Protein AF-X1DP03-F1 (afdb_monomer_lite)

Sequence (115 aa):
VFGYTLKEIRGRNIDEGMIYPADKIKEGKRFTQKALDGFLEYETIRKKKDGTLFSVIISASPVMIDKKPQGTVVLYRDITERKQSEQQNTILYNISKAANSDISLNQLYPLIHKE

Structure (mmCIF, N/CA/C/O backbone):
data_AF-X1DP03-F1
#
_entry.id   AF-X1DP03-F1
#
loop_
_atom_site.group_PDB
_atom_site.id
_atom_site.type_symbol
_atom_site.label_atom_id
_atom_site.label_alt_id
_atom_site.label_comp_id
_atom_site.label_asym_id
_atom_site.label_entity_id
_atom_site.label_seq_id
_atom_site.pdbx_PDB_ins_code
_atom_site.Cartn_x
_atom_site.Cartn_y
_atom_site.Cartn_z
_atom_site.occupancy
_atom_site.B_iso_or_equiv
_atom_site.auth_seq_id
_atom_site.auth_comp_id
_atom_site.auth_asym_id
_atom_site.auth_atom_id
_atom_site.pdbx_PDB_model_num
ATOM 1 N N . VAL A 1 1 ? -10.255 -4.025 -8.090 1.00 89.62 1 VAL A N 1
ATOM 2 C CA . VAL A 1 1 ? -9.615 -3.293 -6.969 1.00 89.62 1 VAL A CA 1
ATOM 3 C C . VAL A 1 1 ? -9.273 -1.849 -7.343 1.00 89.62 1 VAL A C 1
ATOM 5 O O . VAL A 1 1 ? -9.874 -0.955 -6.769 1.00 89.62 1 VAL A O 1
ATOM 8 N N . PHE A 1 2 ? -8.391 -1.591 -8.320 1.00 96.00 2 PHE A N 1
ATOM 9 C CA . PHE A 1 2 ? -7.913 -0.222 -8.606 1.00 96.00 2 PHE A CA 1
ATOM 10 C C . PHE A 1 2 ? -8.704 0.592 -9.647 1.00 96.00 2 PHE A C 1
ATOM 12 O O . PHE A 1 2 ? -8.525 1.802 -9.715 1.00 96.00 2 PHE A O 1
ATOM 19 N N . GLY A 1 3 ? -9.549 -0.040 -10.467 1.00 96.44 3 GLY A N 1
ATOM 20 C CA . GLY A 1 3 ? -10.359 0.661 -11.477 1.00 96.44 3 GLY A CA 1
ATOM 21 C C . GLY A 1 3 ? -9.638 1.006 -12.788 1.00 96.44 3 GLY A C 1
ATOM 22 O O . GLY A 1 3 ? -10.223 1.667 -13.638 1.00 96.44 3 GLY A O 1
ATOM 23 N N . TYR A 1 4 ? -8.394 0.556 -12.979 1.00 96.56 4 TYR A N 1
ATOM 24 C CA . TYR A 1 4 ? -7.687 0.665 -14.258 1.00 96.56 4 TYR A CA 1
ATOM 25 C C . TYR A 1 4 ? -7.880 -0.584 -15.123 1.00 96.56 4 TYR A C 1
ATOM 27 O O . TYR A 1 4 ? -7.924 -1.708 -14.615 1.00 96.56 4 TYR A O 1
ATOM 35 N N . THR A 1 5 ? -7.929 -0.390 -16.437 1.00 97.06 5 THR A N 1
ATOM 36 C CA . THR A 1 5 ? -7.879 -1.469 -17.427 1.00 97.06 5 THR A CA 1
ATOM 37 C C . THR A 1 5 ? -6.437 -1.892 -17.707 1.00 97.06 5 THR A C 1
ATOM 39 O O . THR A 1 5 ? -5.491 -1.127 -17.524 1.00 97.06 5 THR A O 1
ATOM 42 N N . LEU A 1 6 ? -6.252 -3.103 -18.239 1.00 95.81 6 LEU A N 1
ATOM 43 C CA . LEU A 1 6 ? -4.924 -3.602 -18.600 1.00 95.81 6 LEU A CA 1
ATOM 44 C C . LEU A 1 6 ? -4.215 -2.717 -19.644 1.00 95.81 6 LEU A C 1
ATOM 46 O O . LEU A 1 6 ? -3.001 -2.548 -19.570 1.00 95.81 6 LEU A O 1
ATOM 50 N N . LYS A 1 7 ? -4.957 -2.142 -20.602 1.00 97.19 7 LYS A N 1
ATOM 51 C CA . LYS A 1 7 ? -4.391 -1.234 -21.617 1.00 97.19 7 LYS A CA 1
ATOM 52 C C . LYS A 1 7 ? -3.825 0.047 -21.002 1.00 97.19 7 LYS A C 1
ATOM 54 O O . LYS A 1 7 ? -2.837 0.560 -21.505 1.00 97.19 7 LYS A O 1
ATOM 59 N N . GLU A 1 8 ? -4.418 0.540 -19.918 1.00 96.06 8 GLU A N 1
ATOM 60 C CA . GLU A 1 8 ? -3.994 1.782 -19.259 1.00 96.06 8 GLU A CA 1
ATOM 61 C C . GLU A 1 8 ? -2.754 1.620 -18.378 1.00 96.06 8 GLU A C 1
ATOM 63 O O . GLU A 1 8 ? -2.120 2.623 -18.050 1.00 96.06 8 GLU A O 1
ATOM 68 N N . ILE A 1 9 ? -2.434 0.390 -17.958 1.00 95.31 9 ILE A N 1
ATOM 69 C CA . ILE A 1 9 ? -1.367 0.118 -16.979 1.00 95.31 9 ILE A CA 1
ATOM 70 C C . ILE A 1 9 ? -0.166 -0.615 -17.570 1.00 95.31 9 ILE A C 1
ATOM 72 O O . ILE A 1 9 ? 0.935 -0.516 -17.034 1.00 95.31 9 ILE A O 1
ATOM 76 N N . ARG A 1 10 ? -0.354 -1.379 -18.650 1.00 96.44 10 ARG A N 1
ATOM 77 C CA . ARG A 1 10 ? 0.716 -2.202 -19.218 1.00 96.44 10 ARG A CA 1
ATOM 78 C C . ARG A 1 10 ? 1.875 -1.322 -19.691 1.00 96.44 10 ARG A C 1
ATOM 80 O O . ARG A 1 10 ? 1.663 -0.367 -20.427 1.00 96.44 10 ARG A O 1
ATOM 87 N N . GLY A 1 11 ? 3.094 -1.679 -19.287 1.00 95.81 11 GLY A N 1
ATOM 88 C CA . GLY A 1 11 ? 4.322 -0.969 -19.663 1.00 95.81 11 GLY A CA 1
ATOM 89 C C . GLY A 1 11 ? 4.587 0.314 -18.871 1.00 95.81 11 GLY A C 1
ATOM 90 O O . GLY A 1 11 ? 5.637 0.921 -19.054 1.00 95.81 11 GLY A O 1
ATOM 91 N N . ARG A 1 12 ? 3.680 0.722 -17.977 1.00 94.94 12 ARG A N 1
ATOM 92 C CA . ARG A 1 12 ? 3.896 1.881 -17.109 1.00 94.94 12 ARG A CA 1
ATOM 93 C C . ARG A 1 12 ? 4.667 1.484 -15.864 1.00 94.94 12 ARG A C 1
ATOM 95 O O . ARG A 1 12 ? 4.446 0.412 -15.299 1.00 94.94 12 ARG A O 1
ATOM 102 N N . ASN A 1 13 ? 5.523 2.386 -15.403 1.00 93.31 13 ASN A N 1
ATOM 103 C CA . ASN A 1 13 ? 6.202 2.213 -14.135 1.00 93.31 13 ASN A CA 1
ATOM 104 C C . ASN A 1 13 ? 5.239 2.555 -12.991 1.00 93.31 13 ASN A C 1
ATOM 106 O O . ASN A 1 13 ? 4.745 3.678 -12.883 1.00 93.31 13 ASN A O 1
ATOM 110 N N . ILE A 1 14 ? 4.960 1.576 -12.130 1.00 92.50 14 ILE A N 1
ATOM 111 C CA . ILE A 1 14 ? 4.039 1.758 -11.009 1.00 92.50 14 ILE A CA 1
ATOM 112 C C . ILE A 1 14 ? 4.522 2.869 -10.066 1.00 92.50 14 ILE A C 1
ATOM 114 O O . ILE A 1 14 ? 3.703 3.682 -9.629 1.00 92.50 14 ILE A O 1
ATOM 118 N N . ASP A 1 15 ? 5.842 2.976 -9.854 1.00 92.94 15 ASP A N 1
ATOM 119 C CA . ASP A 1 15 ? 6.532 3.891 -8.928 1.00 92.94 15 ASP A CA 1
ATOM 120 C C . ASP A 1 15 ? 6.518 5.369 -9.349 1.00 92.94 15 ASP A C 1
ATOM 122 O O . ASP A 1 15 ? 7.046 6.230 -8.636 1.00 92.94 15 ASP A O 1
ATOM 126 N N . GLU A 1 16 ? 5.851 5.685 -10.460 1.00 91.88 16 GLU A N 1
ATOM 127 C CA . GLU A 1 16 ? 5.541 7.050 -10.899 1.00 91.88 16 GLU A CA 1
ATOM 128 C C . GLU A 1 16 ? 4.312 7.658 -10.205 1.00 91.88 16 GLU A C 1
ATOM 130 O O . GLU A 1 16 ? 3.979 8.814 -10.450 1.00 91.88 16 GLU A O 1
ATOM 135 N N . GLY A 1 17 ? 3.629 6.927 -9.315 1.00 92.00 17 GLY A N 1
ATOM 136 C CA . GLY A 1 17 ? 2.558 7.514 -8.491 1.00 92.00 17 GLY A CA 1
ATOM 137 C C . GLY A 1 17 ? 1.133 7.096 -8.858 1.00 92.00 17 GLY A C 1
ATOM 138 O O . GLY A 1 17 ? 0.186 7.575 -8.236 1.00 92.00 17 GLY A O 1
ATOM 139 N N . MET A 1 18 ? 0.943 6.202 -9.834 1.00 94.19 18 MET A N 1
ATOM 140 C CA . MET A 1 18 ? -0.388 5.881 -10.383 1.00 94.19 18 MET A CA 1
ATOM 141 C C . MET A 1 18 ? -1.376 5.343 -9.334 1.00 94.19 18 MET A C 1
ATOM 143 O O . MET A 1 18 ? -2.561 5.678 -9.366 1.00 94.19 18 MET A O 1
ATOM 147 N N . ILE A 1 19 ? -0.888 4.524 -8.399 1.00 96.75 19 ILE A N 1
ATOM 148 C CA . ILE A 1 19 ? -1.698 3.912 -7.331 1.00 96.75 19 ILE A CA 1
ATOM 149 C C . ILE A 1 19 ? -1.336 4.427 -5.933 1.00 96.75 19 ILE A C 1
ATOM 151 O O . ILE A 1 19 ? -1.805 3.889 -4.928 1.00 96.75 19 ILE A O 1
ATOM 155 N N . TYR A 1 20 ? -0.476 5.442 -5.849 1.00 96.81 20 TYR A N 1
ATOM 156 C CA . TYR A 1 20 ? 0.054 5.943 -4.588 1.00 96.81 20 TYR A CA 1
ATOM 157 C C . TYR A 1 20 ? -0.630 7.2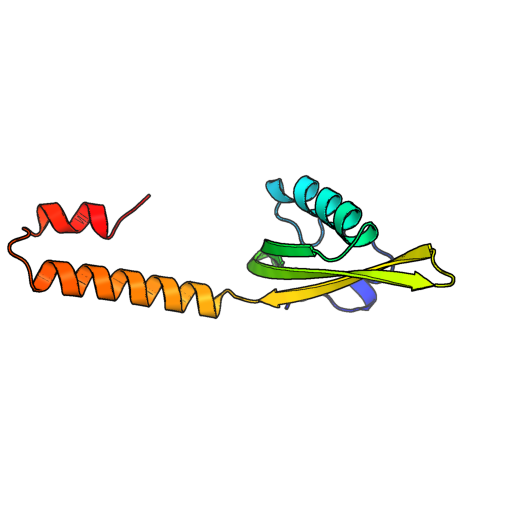63 -4.196 1.00 96.81 20 TYR A C 1
ATOM 159 O O . TYR A 1 20 ? -0.799 8.156 -5.035 1.00 96.81 20 TYR A O 1
ATOM 167 N N . PRO A 1 21 ? -1.002 7.425 -2.917 1.00 96.00 21 PRO A N 1
ATOM 168 C CA . PRO A 1 21 ? -1.089 8.742 -2.296 1.00 96.00 21 PRO A CA 1
ATOM 169 C C . PRO A 1 21 ? 0.243 9.498 -2.434 1.00 96.00 21 PRO A C 1
ATOM 171 O O . PRO A 1 21 ? 1.304 8.874 -2.527 1.00 96.00 21 PRO A O 1
ATOM 174 N N . ALA A 1 22 ? 0.203 10.832 -2.450 1.00 92.94 22 ALA A N 1
ATOM 175 C CA . ALA A 1 22 ? 1.388 11.660 -2.703 1.00 92.94 22 ALA A CA 1
ATOM 176 C C . ALA A 1 22 ? 2.526 11.402 -1.693 1.00 92.94 22 ALA A C 1
ATOM 178 O O . ALA A 1 22 ? 3.696 11.325 -2.068 1.00 92.94 22 ALA A O 1
ATOM 179 N N . ASP A 1 23 ? 2.179 11.177 -0.428 1.00 95.69 23 ASP A N 1
ATOM 180 C CA . ASP A 1 23 ? 3.091 10.874 0.679 1.00 95.69 23 ASP A CA 1
ATOM 181 C C . ASP A 1 23 ? 3.641 9.432 0.651 1.00 95.69 23 ASP A C 1
ATOM 183 O O . ASP A 1 23 ? 4.603 9.112 1.352 1.00 95.69 23 ASP A O 1
ATOM 187 N N . LYS A 1 24 ? 3.086 8.555 -0.195 1.00 96.56 24 LYS A N 1
ATOM 188 C CA . LYS A 1 24 ? 3.412 7.118 -0.244 1.00 96.56 24 LYS A CA 1
ATOM 189 C C . LYS A 1 24 ? 4.241 6.688 -1.452 1.00 96.56 24 LYS A C 1
ATOM 191 O O . LYS A 1 24 ? 4.626 5.524 -1.537 1.00 96.56 24 LYS A O 1
ATOM 196 N N . ILE A 1 25 ? 4.600 7.600 -2.356 1.00 95.81 25 ILE A N 1
ATOM 197 C CA . ILE A 1 25 ? 5.422 7.269 -3.538 1.00 95.81 25 ILE A CA 1
ATOM 198 C C . ILE A 1 25 ? 6.793 6.707 -3.123 1.00 95.81 25 ILE A C 1
ATOM 200 O O . ILE A 1 25 ? 7.250 5.693 -3.651 1.00 95.81 25 ILE A O 1
ATOM 204 N N . LYS A 1 26 ? 7.449 7.331 -2.133 1.00 96.69 26 LYS A N 1
ATOM 205 C CA . LYS A 1 26 ? 8.749 6.863 -1.613 1.00 96.69 26 LYS A CA 1
ATOM 206 C C . LYS A 1 26 ? 8.645 5.492 -0.935 1.00 96.69 26 LYS A C 1
ATOM 208 O O . LYS A 1 26 ? 9.565 4.685 -1.032 1.00 96.69 26 LYS A O 1
ATOM 213 N N . GLU A 1 27 ? 7.527 5.227 -0.260 1.00 96.69 27 GLU A N 1
ATOM 214 C CA . GLU A 1 27 ? 7.232 3.924 0.343 1.00 96.69 27 GLU A CA 1
ATOM 215 C C . GLU A 1 27 ? 7.118 2.835 -0.733 1.00 96.69 27 GLU A C 1
ATOM 217 O O . GLU A 1 27 ? 7.736 1.783 -0.585 1.00 96.69 27 GLU A O 1
ATOM 222 N N . GLY A 1 28 ? 6.397 3.114 -1.826 1.00 95.56 28 GLY A N 1
ATOM 223 C CA . GLY A 1 28 ? 6.268 2.221 -2.980 1.00 95.56 28 GLY A CA 1
ATOM 224 C C . GLY A 1 28 ? 7.611 1.785 -3.553 1.00 95.56 28 GLY A C 1
ATOM 225 O O . GLY A 1 28 ? 7.913 0.596 -3.559 1.00 95.56 28 GLY A O 1
ATOM 226 N N . LYS A 1 29 ? 8.471 2.756 -3.884 1.00 95.44 29 LYS A N 1
ATOM 227 C CA . LYS A 1 29 ? 9.834 2.504 -4.390 1.00 95.44 29 LYS A CA 1
ATOM 228 C C . LYS A 1 29 ? 10.648 1.597 -3.468 1.00 95.44 29 LYS A C 1
ATOM 230 O O . LYS A 1 29 ? 11.335 0.682 -3.917 1.00 95.44 29 LYS A O 1
ATOM 235 N N . ARG A 1 30 ? 10.554 1.827 -2.155 1.00 96.19 30 ARG A N 1
ATOM 236 C CA . ARG A 1 30 ? 11.229 0.990 -1.155 1.00 96.19 30 ARG A CA 1
ATOM 237 C C . ARG A 1 30 ? 10.677 -0.437 -1.146 1.00 96.19 30 ARG A C 1
ATOM 239 O O . ARG A 1 30 ? 11.444 -1.373 -0.944 1.00 96.19 30 ARG A O 1
ATOM 246 N N . PHE A 1 31 ? 9.371 -0.614 -1.329 1.00 96.06 31 PHE A N 1
ATOM 247 C CA . PHE A 1 31 ? 8.758 -1.940 -1.410 1.00 96.06 31 PHE A CA 1
ATOM 248 C C . PHE A 1 31 ? 9.147 -2.680 -2.681 1.00 96.06 31 PHE A C 1
ATOM 250 O O . PHE A 1 31 ? 9.445 -3.864 -2.581 1.00 96.06 31 PHE A O 1
ATOM 257 N N . THR A 1 32 ? 9.241 -1.996 -3.823 1.00 94.25 32 THR A N 1
ATOM 258 C CA . THR A 1 32 ? 9.775 -2.582 -5.061 1.00 94.25 32 THR A CA 1
ATOM 259 C C . THR A 1 32 ? 11.171 -3.160 -4.832 1.00 94.25 32 THR A C 1
ATOM 261 O O . THR A 1 32 ? 11.398 -4.323 -5.150 1.00 94.25 32 THR A O 1
ATOM 264 N N . GLN A 1 33 ? 12.077 -2.400 -4.201 1.00 94.31 33 GLN A N 1
ATOM 265 C CA . GLN A 1 33 ? 13.426 -2.890 -3.893 1.00 94.31 33 GLN A CA 1
ATOM 266 C C . GLN A 1 33 ? 13.403 -4.089 -2.935 1.00 94.31 33 GLN A C 1
ATOM 268 O O . GLN A 1 33 ? 13.989 -5.123 -3.231 1.00 94.31 33 GLN A O 1
ATOM 273 N N . LYS A 1 34 ? 12.672 -3.991 -1.817 1.00 95.56 34 LYS A N 1
ATOM 274 C CA . LYS A 1 34 ? 12.576 -5.097 -0.848 1.00 95.56 34 LYS A CA 1
ATOM 275 C C . LYS A 1 34 ? 11.996 -6.371 -1.460 1.00 95.56 34 LYS A C 1
ATOM 277 O O . LYS A 1 34 ? 12.440 -7.459 -1.120 1.00 95.56 34 LYS A O 1
ATOM 282 N N . ALA A 1 35 ? 11.017 -6.229 -2.350 1.00 95.94 35 ALA A N 1
ATOM 283 C CA . ALA A 1 35 ? 10.381 -7.348 -3.028 1.00 95.94 35 ALA A CA 1
ATOM 284 C C . ALA A 1 35 ? 11.298 -8.020 -4.064 1.00 95.94 35 ALA A C 1
ATOM 286 O O . ALA A 1 35 ? 11.070 -9.176 -4.404 1.00 95.94 35 ALA A O 1
ATOM 287 N N . LEU A 1 36 ? 12.320 -7.322 -4.573 1.00 94.75 36 LEU A N 1
ATOM 288 C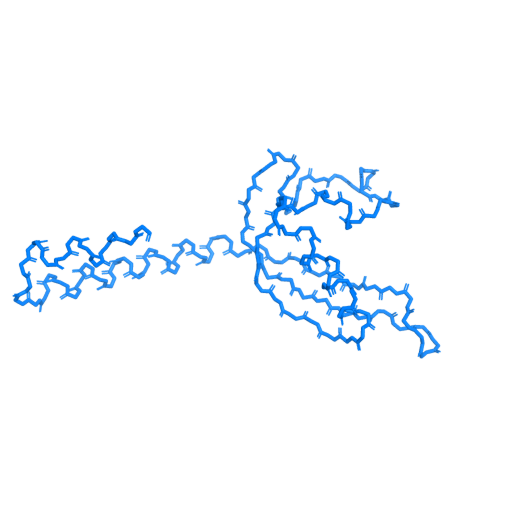 CA . LEU A 1 36 ? 13.368 -7.935 -5.398 1.00 94.75 36 LEU A CA 1
ATOM 289 C C . LEU A 1 36 ? 14.343 -8.764 -4.553 1.00 94.75 36 LEU A C 1
ATOM 291 O O . LEU A 1 36 ? 14.835 -9.785 -5.028 1.00 94.75 36 LEU A O 1
ATOM 295 N N . ASP A 1 37 ? 14.584 -8.346 -3.309 1.00 94.38 37 ASP A N 1
ATOM 296 C CA . ASP A 1 37 ? 15.496 -9.028 -2.385 1.00 94.38 37 ASP A CA 1
ATOM 297 C C . ASP A 1 37 ? 14.834 -10.237 -1.690 1.00 94.38 37 ASP A C 1
ATOM 299 O O . ASP A 1 37 ? 15.521 -11.167 -1.265 1.00 94.38 37 ASP A O 1
ATOM 303 N N . GLY A 1 38 ? 13.501 -10.258 -1.575 1.00 94.62 38 GLY A N 1
ATOM 304 C CA . GLY A 1 38 ? 12.767 -11.352 -0.940 1.00 94.62 38 GLY A CA 1
ATOM 305 C C . GLY A 1 38 ? 11.275 -11.079 -0.751 1.00 94.62 38 GLY A C 1
ATOM 306 O O . GLY A 1 38 ? 10.713 -10.147 -1.317 1.00 94.62 38 GLY A O 1
ATOM 307 N N . PHE A 1 39 ? 10.614 -11.921 0.046 1.00 96.69 39 PHE A N 1
ATOM 308 C CA . PHE A 1 39 ? 9.197 -11.745 0.363 1.00 96.69 39 PHE A CA 1
ATOM 309 C C . PHE A 1 39 ? 8.961 -10.497 1.224 1.00 96.69 39 PHE A C 1
ATOM 311 O O . PHE A 1 39 ? 9.682 -10.238 2.189 1.00 96.69 39 PHE A O 1
ATOM 318 N N . LEU A 1 40 ? 7.901 -9.760 0.904 1.00 96.38 40 LEU A N 1
ATOM 319 C CA . LEU A 1 40 ? 7.411 -8.620 1.667 1.00 96.38 40 LEU A CA 1
ATOM 320 C C . LEU A 1 40 ? 5.907 -8.764 1.886 1.00 96.38 40 LEU A C 1
ATOM 322 O O . LEU A 1 40 ? 5.160 -8.950 0.928 1.00 96.38 40 LEU A O 1
ATOM 326 N N . GLU A 1 41 ? 5.465 -8.549 3.123 1.00 97.75 41 GLU A N 1
ATOM 327 C CA . GLU A 1 41 ? 4.066 -8.281 3.440 1.00 97.75 41 GLU A CA 1
ATOM 328 C C . GLU A 1 41 ? 3.941 -6.964 4.205 1.00 97.75 41 GLU A C 1
ATOM 330 O O . GLU A 1 41 ? 4.719 -6.696 5.125 1.00 97.75 41 GLU A O 1
ATOM 335 N N . TYR A 1 42 ? 3.002 -6.107 3.802 1.00 97.88 42 TYR A N 1
ATOM 336 C CA . TYR A 1 42 ? 2.811 -4.814 4.451 1.00 97.88 42 TYR A CA 1
ATOM 337 C C . TYR A 1 42 ? 1.397 -4.262 4.275 1.00 97.88 42 TYR A C 1
ATOM 339 O O . TYR A 1 42 ? 0.853 -4.253 3.171 1.00 97.88 42 TYR A O 1
ATOM 347 N N . GLU A 1 43 ? 0.829 -3.730 5.354 1.00 97.88 43 GLU A N 1
ATOM 348 C CA . GLU A 1 43 ? -0.442 -3.012 5.327 1.00 97.88 43 GLU A CA 1
ATOM 349 C C . GLU A 1 43 ? -0.216 -1.515 5.066 1.00 97.88 43 GLU A C 1
ATOM 351 O O . GLU A 1 43 ? 0.571 -0.867 5.751 1.00 97.88 43 GLU A O 1
ATOM 356 N N . THR A 1 44 ? -0.893 -0.942 4.073 1.00 97.62 44 THR A N 1
ATOM 357 C CA . THR A 1 44 ? -0.773 0.486 3.735 1.00 97.62 44 THR A CA 1
ATOM 358 C C . THR A 1 44 ? -2.024 1.001 3.023 1.00 97.62 44 THR A C 1
ATOM 360 O O . THR A 1 44 ? -3.002 0.280 2.837 1.00 97.62 44 THR A O 1
ATOM 363 N N . ILE A 1 45 ? -1.996 2.264 2.604 1.00 97.69 45 ILE A N 1
ATOM 364 C CA . ILE A 1 45 ? -3.036 2.904 1.803 1.00 97.69 45 ILE A CA 1
ATOM 365 C C . ILE A 1 45 ? -2.589 2.998 0.345 1.00 97.69 45 ILE A C 1
ATOM 367 O O . ILE A 1 45 ? -1.435 3.323 0.024 1.00 97.69 45 ILE A O 1
ATOM 371 N N . ARG A 1 46 ? -3.532 2.736 -0.558 1.00 98.00 46 ARG A N 1
ATOM 372 C CA . ARG A 1 46 ? -3.380 2.978 -1.991 1.00 98.00 46 ARG A CA 1
ATOM 373 C C . ARG A 1 46 ? -4.548 3.788 -2.534 1.00 98.00 46 ARG A C 1
ATOM 375 O O . ARG A 1 46 ? -5.542 4.012 -1.851 1.00 98.00 46 ARG A O 1
ATOM 382 N N . LYS A 1 47 ? -4.384 4.259 -3.765 1.00 97.56 47 LYS A N 1
ATOM 383 C CA . LYS A 1 47 ? -5.315 5.137 -4.467 1.00 97.56 47 LYS A CA 1
ATOM 384 C C . LYS A 1 47 ? -5.866 4.432 -5.706 1.00 97.56 47 LYS A C 1
ATOM 386 O O . LYS A 1 47 ? -5.097 3.879 -6.495 1.00 97.56 47 LYS A O 1
ATOM 391 N N . LYS A 1 48 ? -7.187 4.440 -5.871 1.00 97.62 48 LYS A N 1
ATOM 392 C CA . LYS A 1 48 ? -7.879 3.970 -7.081 1.00 97.62 48 LYS A CA 1
ATOM 393 C C . LYS A 1 48 ? -7.772 5.008 -8.204 1.00 97.62 48 LYS A C 1
ATOM 395 O O . LYS A 1 48 ? -7.350 6.141 -7.980 1.00 97.62 48 LYS A O 1
ATOM 400 N N . LYS A 1 49 ? -8.165 4.631 -9.422 1.00 96.81 49 LYS A N 1
ATOM 401 C CA . LYS A 1 49 ? -8.196 5.530 -10.589 1.00 96.81 49 LYS A CA 1
ATOM 402 C C . LYS A 1 49 ? -9.035 6.791 -10.353 1.00 96.81 49 LYS A C 1
ATOM 404 O O . LYS A 1 49 ? -8.647 7.863 -10.795 1.00 96.81 49 LYS A O 1
ATOM 409 N N . ASP A 1 50 ? -10.152 6.657 -9.646 1.00 97.00 50 ASP A N 1
ATOM 410 C CA . ASP A 1 50 ? -11.048 7.764 -9.285 1.00 97.00 50 ASP A CA 1
ATOM 411 C C . ASP A 1 50 ? -10.516 8.650 -8.139 1.00 97.00 50 ASP A C 1
ATOM 413 O O . ASP A 1 50 ? -11.159 9.623 -7.765 1.00 97.00 50 ASP A O 1
ATOM 417 N N . GLY A 1 51 ? -9.340 8.335 -7.584 1.00 96.44 51 GLY A N 1
ATOM 418 C CA . GLY A 1 51 ? -8.742 9.055 -6.462 1.00 96.44 51 GLY A CA 1
ATOM 419 C C . GLY A 1 51 ? -9.116 8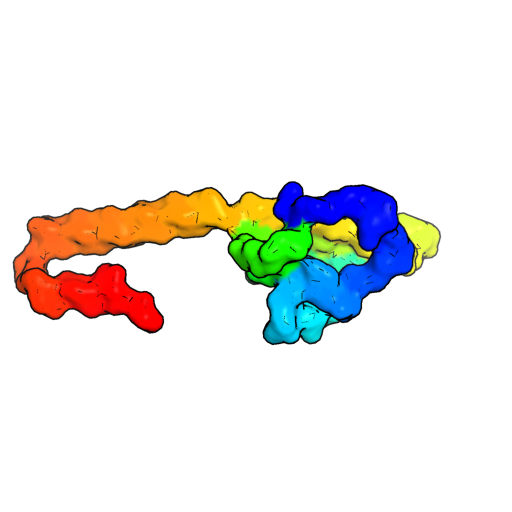.511 -5.081 1.00 96.44 51 GLY A C 1
ATOM 420 O O . GLY A 1 51 ? -8.493 8.914 -4.099 1.00 96.44 51 GLY A O 1
ATOM 421 N N . THR A 1 52 ? -10.051 7.563 -4.987 1.00 97.31 52 THR A N 1
ATOM 422 C CA . THR A 1 52 ? -10.476 6.967 -3.714 1.00 97.31 52 THR A CA 1
ATOM 423 C C . THR A 1 52 ? -9.308 6.274 -3.021 1.00 97.31 52 THR A C 1
ATOM 425 O O . THR A 1 52 ? -8.621 5.432 -3.613 1.00 97.31 52 THR A O 1
ATOM 428 N N . LEU A 1 53 ? -9.101 6.609 -1.749 1.00 97.88 53 LEU A N 1
ATOM 429 C CA . LEU A 1 53 ? -8.120 5.958 -0.890 1.00 97.88 53 LEU A CA 1
ATOM 430 C C . LEU A 1 53 ? -8.723 4.721 -0.237 1.00 97.88 53 LEU A C 1
ATOM 432 O O . LEU A 1 53 ? -9.877 4.734 0.183 1.00 97.88 53 LEU A O 1
ATOM 436 N N . PHE A 1 54 ? -7.942 3.651 -0.150 1.00 97.94 54 PHE A N 1
ATOM 437 C CA . PHE A 1 54 ? -8.400 2.404 0.447 1.00 97.94 54 PHE A CA 1
ATOM 438 C C . PHE A 1 54 ? -7.245 1.628 1.080 1.00 97.94 54 PHE A C 1
ATOM 440 O O . PHE A 1 54 ? -6.089 1.731 0.646 1.00 97.94 54 PHE A O 1
ATOM 447 N N . SER A 1 55 ? -7.568 0.878 2.132 1.00 98.25 55 SER A N 1
ATOM 448 C CA . SER A 1 55 ? -6.599 0.084 2.880 1.00 98.25 55 SER A CA 1
ATOM 449 C C . SER A 1 55 ? -6.305 -1.215 2.149 1.00 98.25 55 SER A C 1
ATOM 451 O O . SER A 1 55 ? -7.218 -1.924 1.720 1.00 98.25 55 SER A O 1
ATOM 453 N N . VAL A 1 56 ? -5.020 -1.543 2.030 1.00 98.06 56 VAL A N 1
ATOM 454 C CA . VAL A 1 56 ? -4.559 -2.773 1.396 1.00 98.06 56 VAL A CA 1
ATOM 455 C C . VAL A 1 56 ? -3.523 -3.494 2.234 1.00 98.06 56 VAL A C 1
ATOM 457 O O . VAL A 1 56 ? -2.678 -2.863 2.865 1.00 98.06 56 VAL A O 1
ATOM 460 N N . ILE A 1 57 ? -3.529 -4.819 2.138 1.00 98.19 57 ILE A N 1
ATOM 461 C CA . ILE A 1 57 ? -2.343 -5.631 2.409 1.00 98.19 57 ILE A CA 1
ATOM 462 C C . ILE A 1 57 ? -1.660 -5.905 1.073 1.00 98.19 57 ILE A C 1
ATOM 464 O O . ILE A 1 57 ? -2.295 -6.358 0.115 1.00 98.19 57 ILE A O 1
ATOM 468 N N . ILE A 1 58 ? -0.373 -5.589 1.013 1.00 97.75 58 ILE A N 1
ATOM 469 C CA . ILE A 1 58 ? 0.516 -5.883 -0.104 1.00 97.75 58 ILE A CA 1
ATOM 470 C C . ILE A 1 58 ? 1.290 -7.137 0.257 1.00 97.75 58 ILE A C 1
ATOM 472 O O . ILE A 1 58 ? 1.944 -7.143 1.294 1.00 97.75 58 ILE A O 1
ATOM 476 N N . SER A 1 59 ? 1.273 -8.137 -0.617 1.00 98.25 59 SER A N 1
ATOM 477 C CA . SER A 1 59 ? 2.169 -9.292 -0.535 1.00 98.25 59 SER A CA 1
ATOM 478 C C . SER A 1 59 ? 2.962 -9.362 -1.836 1.00 98.25 59 SER A C 1
ATOM 480 O O . SER A 1 59 ? 2.369 -9.386 -2.917 1.00 98.25 59 SER A O 1
ATOM 482 N N . ALA A 1 60 ? 4.289 -9.347 -1.755 1.00 97.69 60 ALA A N 1
ATOM 483 C CA . ALA A 1 60 ? 5.165 -9.288 -2.918 1.00 97.69 60 ALA A CA 1
ATOM 484 C C . ALA A 1 60 ? 6.329 -10.272 -2.798 1.00 97.69 60 ALA A C 1
ATOM 486 O O . ALA A 1 60 ? 6.893 -10.429 -1.717 1.00 97.69 60 ALA A O 1
ATOM 487 N N . SER A 1 61 ? 6.699 -10.887 -3.919 1.00 97.06 61 SER A N 1
ATOM 488 C CA . SER A 1 61 ? 7.832 -11.813 -4.013 1.00 97.06 61 SER A CA 1
ATOM 489 C C . SER A 1 61 ? 8.613 -11.590 -5.304 1.00 97.06 61 SER A C 1
ATOM 491 O O . SER A 1 61 ? 8.011 -11.210 -6.318 1.00 97.06 61 SER A O 1
ATOM 493 N N . PRO A 1 62 ? 9.922 -11.888 -5.317 1.00 97.50 62 PRO A N 1
ATOM 494 C CA . PRO A 1 62 ? 10.704 -11.834 -6.537 1.00 97.50 62 PRO A CA 1
ATOM 495 C C . PRO A 1 62 ? 10.324 -12.993 -7.459 1.00 97.50 62 PRO A C 1
ATOM 497 O O . PRO A 1 62 ? 10.064 -14.116 -7.019 1.00 97.50 62 PRO A O 1
ATOM 500 N N . VAL A 1 63 ? 10.325 -12.726 -8.760 1.00 96.88 63 VAL A N 1
ATOM 501 C CA . VAL A 1 63 ? 10.244 -13.759 -9.794 1.00 96.88 63 VAL A CA 1
ATOM 502 C C . VAL A 1 63 ? 11.666 -14.109 -10.207 1.00 96.88 63 VAL A C 1
ATOM 504 O O . VAL A 1 63 ? 12.386 -13.265 -10.742 1.00 96.88 63 VAL A O 1
ATOM 507 N N . MET A 1 64 ? 12.068 -15.351 -9.949 1.00 95.75 64 MET A N 1
ATOM 508 C CA . MET A 1 64 ? 13.428 -15.828 -10.192 1.00 95.75 64 MET A CA 1
ATOM 509 C C . MET A 1 64 ? 13.497 -16.629 -11.495 1.00 95.75 64 MET A C 1
ATOM 511 O O . MET A 1 64 ? 12.761 -17.600 -11.657 1.00 95.75 64 MET A O 1
ATOM 515 N N . ILE A 1 65 ? 14.417 -16.262 -12.390 1.00 96.88 65 ILE A N 1
ATOM 516 C CA . ILE A 1 65 ? 14.794 -17.047 -13.579 1.00 96.88 65 ILE A CA 1
ATOM 517 C C . ILE A 1 65 ? 16.312 -17.215 -13.546 1.00 96.88 65 ILE A C 1
ATOM 519 O O . ILE A 1 65 ? 17.032 -16.242 -13.323 1.00 96.88 65 ILE A O 1
ATOM 523 N N . ASP A 1 66 ? 16.805 -18.446 -13.692 1.00 95.69 66 ASP A N 1
ATOM 524 C CA . ASP A 1 66 ? 18.238 -18.777 -13.631 1.00 95.69 66 ASP A CA 1
ATOM 525 C C . ASP A 1 66 ? 18.956 -18.204 -12.396 1.00 95.69 66 ASP A C 1
ATOM 527 O O . ASP A 1 66 ? 20.068 -17.679 -12.469 1.00 95.69 66 ASP A O 1
ATOM 531 N N . LYS A 1 67 ? 18.294 -18.290 -11.232 1.00 93.31 67 LYS A N 1
ATOM 532 C CA . LYS A 1 67 ? 18.765 -17.757 -9.937 1.00 93.31 67 LYS A CA 1
ATOM 533 C C . LYS A 1 67 ? 18.972 -16.234 -9.909 1.00 93.31 67 LYS A C 1
ATOM 535 O O . LYS A 1 67 ? 19.623 -15.730 -8.996 1.00 93.31 67 LYS A O 1
ATOM 540 N N . LYS A 1 68 ? 18.393 -15.492 -10.856 1.00 94.19 68 LYS A N 1
ATOM 541 C CA . LYS A 1 68 ? 18.414 -14.025 -10.895 1.00 94.19 68 LYS A CA 1
ATOM 542 C C . LYS A 1 68 ? 16.991 -13.459 -10.812 1.00 94.19 68 LYS A C 1
ATOM 544 O O . LYS A 1 68 ? 16.095 -14.003 -11.463 1.00 94.19 68 LYS A O 1
ATOM 549 N N . PRO A 1 69 ? 16.767 -12.377 -10.049 1.00 93.06 69 PRO A N 1
ATOM 550 C CA . PRO A 1 69 ? 15.472 -11.711 -10.013 1.00 93.06 69 PRO A CA 1
ATOM 551 C C . PRO A 1 69 ? 15.206 -11.019 -11.356 1.00 93.06 69 PRO A C 1
ATOM 553 O O . PRO A 1 69 ? 16.026 -10.237 -11.831 1.00 93.06 69 PRO A O 1
ATOM 556 N N . GLN A 1 70 ? 14.062 -11.314 -11.968 1.00 94.75 70 GLN A N 1
ATOM 557 C CA . GLN A 1 70 ? 13.609 -10.700 -13.228 1.00 94.75 70 GLN A CA 1
ATOM 558 C C . GLN A 1 70 ? 12.530 -9.634 -13.013 1.00 94.75 70 GLN A C 1
ATOM 560 O O . GLN A 1 70 ? 12.164 -8.906 -13.930 1.00 94.75 70 GLN A O 1
ATOM 565 N N . GLY A 1 71 ? 11.996 -9.552 -11.798 1.00 93.75 71 GLY A N 1
ATOM 566 C CA . GLY A 1 71 ? 10.922 -8.646 -11.430 1.00 93.75 71 GLY A CA 1
ATOM 567 C C . GLY A 1 71 ? 10.239 -9.127 -10.162 1.00 93.75 71 GLY A C 1
ATOM 568 O O . GLY A 1 71 ? 10.754 -9.994 -9.454 1.00 93.75 71 GLY A O 1
ATOM 569 N N . THR A 1 72 ? 9.062 -8.580 -9.890 1.00 95.81 72 THR A N 1
ATOM 570 C CA . THR A 1 72 ? 8.265 -8.933 -8.718 1.00 95.81 72 THR A CA 1
ATOM 571 C C . THR A 1 72 ? 6.847 -9.290 -9.131 1.00 95.81 72 THR A C 1
ATOM 573 O O . THR A 1 72 ? 6.281 -8.724 -10.068 1.00 95.81 72 THR A O 1
ATOM 576 N N . VAL A 1 73 ? 6.262 -10.247 -8.419 1.00 96.31 73 VAL A N 1
ATOM 577 C CA . VAL A 1 73 ? 4.819 -10.473 -8.422 1.00 96.31 73 VAL A CA 1
ATOM 578 C C . VAL A 1 73 ? 4.253 -9.824 -7.169 1.00 96.31 73 VAL A C 1
ATOM 580 O O . VAL A 1 73 ? 4.803 -9.993 -6.082 1.00 96.31 73 VAL A O 1
ATOM 583 N N . VAL A 1 74 ? 3.179 -9.050 -7.322 1.00 96.94 74 VAL A N 1
ATOM 584 C CA . VAL A 1 74 ? 2.578 -8.280 -6.228 1.00 96.94 74 VAL A CA 1
ATOM 585 C C . VAL A 1 74 ? 1.077 -8.521 -6.195 1.00 96.94 74 VAL A C 1
ATOM 587 O O . VAL A 1 74 ? 0.384 -8.341 -7.197 1.00 96.94 74 VAL A O 1
ATOM 590 N N . LEU A 1 75 ? 0.572 -8.903 -5.027 1.00 97.19 75 LEU A N 1
ATOM 591 C CA . LEU A 1 75 ? -0.847 -9.015 -4.736 1.00 97.19 75 LEU A CA 1
ATOM 592 C C . LEU A 1 75 ? -1.266 -7.850 -3.842 1.00 97.19 75 LEU A C 1
ATOM 594 O O . LEU A 1 75 ? -0.612 -7.546 -2.847 1.00 97.19 75 LEU A O 1
ATOM 598 N N . TYR A 1 76 ? -2.393 -7.233 -4.187 1.00 97.50 76 TYR A N 1
ATOM 599 C CA . TYR A 1 76 ? -3.050 -6.218 -3.372 1.00 97.50 76 TYR A CA 1
ATOM 600 C C . TYR A 1 76 ? -4.392 -6.765 -2.905 1.00 97.50 76 TYR A C 1
ATOM 602 O O . TYR A 1 76 ? -5.299 -6.969 -3.717 1.00 97.50 76 TYR A O 1
ATOM 610 N N . ARG A 1 77 ? -4.525 -6.991 -1.601 1.00 97.75 77 ARG A N 1
ATOM 611 C CA . ARG A 1 77 ? -5.790 -7.372 -0.975 1.00 97.75 77 ARG A CA 1
ATOM 612 C C . ARG A 1 77 ? -6.441 -6.130 -0.391 1.00 97.75 77 ARG A C 1
ATOM 614 O O . ARG A 1 77 ? -5.855 -5.509 0.486 1.00 97.75 77 ARG A O 1
ATOM 621 N N . ASP A 1 78 ? -7.632 -5.786 -0.868 1.00 98.00 78 ASP A N 1
ATOM 622 C CA . ASP A 1 78 ? -8.462 -4.751 -0.247 1.00 98.00 78 ASP A CA 1
ATOM 623 C C . ASP A 1 78 ? -8.906 -5.239 1.140 1.00 98.00 78 ASP A C 1
ATOM 625 O O . ASP A 1 78 ? -9.436 -6.344 1.268 1.00 98.00 78 ASP A O 1
ATOM 629 N N . ILE A 1 79 ? -8.631 -4.447 2.173 1.00 97.81 79 ILE A N 1
ATOM 630 C CA . ILE A 1 79 ? -9.010 -4.741 3.561 1.00 97.81 79 ILE A CA 1
ATOM 631 C C . ILE A 1 79 ? -9.924 -3.658 4.145 1.00 97.81 79 ILE A C 1
ATOM 633 O O . ILE A 1 79 ? -10.079 -3.575 5.361 1.00 97.81 79 ILE A O 1
ATOM 637 N N . THR A 1 80 ? -10.516 -2.815 3.297 1.00 96.38 80 THR A N 1
ATOM 638 C CA . THR A 1 80 ? -11.338 -1.677 3.734 1.00 96.38 80 THR A CA 1
ATOM 639 C C . THR A 1 80 ? -12.531 -2.135 4.567 1.00 96.38 80 THR A C 1
ATOM 641 O O . THR A 1 80 ? -12.747 -1.616 5.657 1.00 96.38 80 THR A O 1
ATOM 644 N N . GLU A 1 81 ? -13.260 -3.152 4.104 1.00 95.94 81 GLU A N 1
ATOM 645 C CA . GLU A 1 81 ? -14.401 -3.722 4.833 1.00 95.94 81 GLU A CA 1
ATOM 646 C C . GLU A 1 81 ? -13.968 -4.300 6.185 1.00 95.94 81 GLU A C 1
ATOM 648 O O . GLU A 1 81 ? -14.537 -3.966 7.220 1.00 95.94 81 GLU A O 1
ATOM 653 N N . ARG A 1 82 ? -12.877 -5.076 6.200 1.00 96.69 82 ARG A N 1
ATOM 654 C CA . ARG A 1 82 ? -12.304 -5.623 7.435 1.00 96.69 82 ARG A CA 1
ATOM 655 C C . ARG A 1 82 ? -11.980 -4.516 8.444 1.00 96.69 82 ARG A C 1
ATOM 657 O O . ARG A 1 82 ? -12.342 -4.641 9.611 1.00 96.69 82 ARG A O 1
ATOM 664 N N . LYS A 1 83 ? -11.333 -3.430 8.006 1.00 94.12 83 LYS A N 1
ATOM 665 C CA . LYS A 1 83 ? -11.012 -2.273 8.860 1.00 94.12 83 LYS A CA 1
ATOM 666 C C . LYS A 1 83 ? -12.265 -1.590 9.402 1.00 94.12 83 LYS A C 1
ATOM 668 O O . LYS A 1 83 ? -12.286 -1.195 10.564 1.00 94.12 83 LYS A O 1
ATOM 673 N N . GLN A 1 84 ? -13.308 -1.463 8.583 1.00 94.44 84 GLN A N 1
ATOM 674 C CA . GLN A 1 84 ? -14.585 -0.893 9.014 1.00 94.44 84 GLN A CA 1
ATOM 675 C C . GLN A 1 84 ? -15.248 -1.761 10.087 1.00 94.44 84 GLN A C 1
ATOM 677 O O . GLN A 1 84 ? -15.672 -1.229 11.111 1.00 94.44 84 GLN A O 1
ATOM 682 N N . SER A 1 85 ? -15.268 -3.084 9.911 1.00 95.94 85 SER A N 1
ATOM 683 C CA . SER A 1 85 ? -15.801 -4.005 10.921 1.00 95.94 85 SER A CA 1
ATOM 684 C C . SER A 1 85 ? -14.983 -3.990 12.217 1.00 95.94 85 SER A C 1
ATOM 686 O O . SER A 1 85 ? -15.557 -3.949 13.303 1.00 95.94 85 SER A O 1
ATOM 688 N N . GLU A 1 86 ? -13.648 -3.970 12.134 1.00 94.50 86 GLU A N 1
ATOM 689 C CA . GLU A 1 86 ? -12.763 -3.852 13.306 1.00 94.50 86 GLU A CA 1
ATOM 690 C C . GLU A 1 86 ? -13.026 -2.549 14.084 1.00 94.50 86 GLU A C 1
ATOM 692 O O . GLU A 1 86 ? -13.124 -2.563 15.316 1.00 94.50 86 GLU A O 1
ATOM 697 N N . GLN A 1 87 ? -13.216 -1.433 13.375 1.00 93.94 87 GLN A N 1
ATOM 698 C CA . GLN A 1 87 ? -13.540 -0.143 13.983 1.00 93.94 87 GLN A CA 1
ATOM 699 C C . GLN A 1 87 ? -14.922 -0.152 14.650 1.00 93.94 87 GLN A C 1
ATOM 701 O O . GLN A 1 87 ? -15.055 0.296 15.788 1.00 93.94 87 GLN A O 1
ATOM 706 N N . GLN A 1 88 ? -15.945 -0.686 13.977 1.00 93.94 88 GLN A N 1
ATOM 707 C CA . GLN A 1 88 ? -17.297 -0.808 14.535 1.00 93.94 88 GLN A CA 1
ATOM 708 C C . GLN A 1 88 ? -17.304 -1.658 15.808 1.00 93.94 88 GLN A C 1
ATOM 710 O O . GLN A 1 88 ? -17.867 -1.241 16.821 1.00 93.94 88 GLN A O 1
ATOM 715 N N . ASN A 1 89 ? -16.617 -2.803 15.789 1.00 95.25 89 ASN A N 1
ATOM 716 C CA . ASN A 1 89 ? -16.477 -3.672 16.956 1.00 95.25 89 ASN A CA 1
ATOM 717 C C . ASN A 1 89 ? -15.764 -2.962 18.112 1.00 95.25 89 ASN A C 1
ATOM 719 O O . ASN A 1 89 ? -16.189 -3.078 19.260 1.00 95.25 89 ASN A O 1
ATOM 723 N N . THR A 1 90 ? -14.715 -2.190 17.816 1.00 93.31 90 THR A N 1
ATOM 724 C CA . THR A 1 90 ? -13.984 -1.406 18.824 1.00 93.31 90 THR A CA 1
ATOM 725 C C . THR A 1 90 ? -14.883 -0.352 19.472 1.00 93.31 90 THR A C 1
ATOM 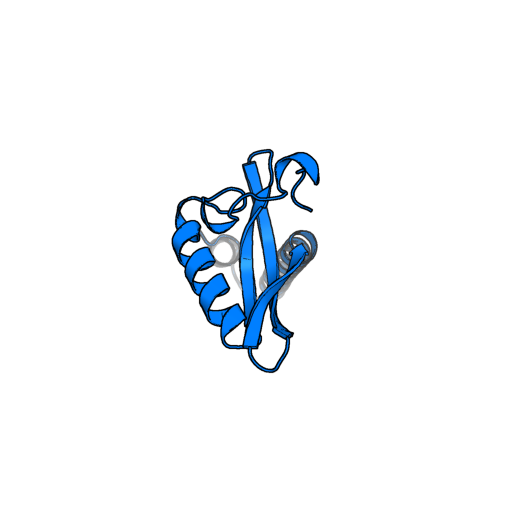727 O O . THR A 1 90 ? -14.905 -0.222 20.697 1.00 93.31 90 THR A O 1
ATOM 730 N N . ILE A 1 91 ? -15.663 0.375 18.668 1.00 90.31 91 ILE A N 1
ATOM 731 C CA . ILE A 1 91 ? -16.617 1.375 19.163 1.00 90.31 91 ILE A CA 1
ATOM 732 C C . ILE A 1 91 ? -17.683 0.709 20.039 1.00 90.31 91 ILE A C 1
ATOM 734 O O . ILE A 1 91 ? -17.927 1.165 21.155 1.00 90.31 91 ILE A O 1
ATOM 738 N N . LEU A 1 92 ? -18.282 -0.390 19.571 1.00 91.50 92 LEU A N 1
ATOM 739 C CA . LEU A 1 92 ? -19.314 -1.111 20.315 1.00 91.50 92 LEU A CA 1
ATOM 740 C C . LEU A 1 92 ? -18.785 -1.649 21.650 1.00 91.50 92 LEU A C 1
ATOM 742 O O . LEU A 1 92 ? -19.446 -1.507 22.679 1.00 91.50 92 LEU A O 1
ATOM 746 N N . TYR A 1 93 ? -17.575 -2.211 21.649 1.00 88.12 93 TYR A N 1
ATOM 747 C CA . TYR A 1 93 ? -16.901 -2.660 22.863 1.00 88.12 93 TYR A CA 1
ATOM 748 C C . TYR A 1 93 ? -16.714 -1.512 23.865 1.00 88.12 93 TYR A C 1
ATOM 750 O O . TYR A 1 93 ? -17.037 -1.665 25.044 1.00 88.12 93 TYR A O 1
ATOM 758 N N . ASN A 1 94 ? -16.263 -0.343 23.401 1.00 87.06 94 ASN A N 1
ATOM 759 C CA . ASN A 1 94 ? -16.074 0.829 24.258 1.00 87.06 94 ASN A CA 1
ATOM 760 C C . ASN A 1 94 ? -17.399 1.344 24.846 1.00 87.06 94 ASN A C 1
ATOM 762 O O . ASN A 1 94 ? -17.449 1.652 26.037 1.00 87.06 94 ASN A O 1
ATOM 766 N N . ILE A 1 95 ? -18.475 1.382 24.050 1.00 87.06 95 ILE A N 1
ATOM 767 C CA . ILE A 1 95 ? -19.823 1.748 24.520 1.00 87.06 95 ILE A CA 1
ATOM 768 C C . ILE A 1 95 ? -20.307 0.754 25.582 1.00 87.06 95 ILE A C 1
ATOM 770 O O . ILE A 1 95 ? -20.716 1.164 26.668 1.00 87.06 95 ILE A O 1
ATOM 774 N N . SER A 1 96 ? -20.215 -0.551 25.303 1.00 87.88 96 SER A N 1
ATOM 775 C CA . SER A 1 96 ? -20.620 -1.608 26.236 1.00 87.88 96 SER A CA 1
ATOM 776 C C . SER A 1 96 ? -19.843 -1.540 27.549 1.00 87.88 96 SER A C 1
ATOM 778 O O . SER A 1 96 ? -20.418 -1.729 28.621 1.00 87.88 96 SER A O 1
ATOM 780 N N . LYS A 1 97 ? -18.534 -1.268 27.488 1.00 82.81 97 LYS A N 1
ATOM 781 C CA . LYS A 1 97 ? -17.698 -1.113 28.681 1.00 82.81 97 LYS A CA 1
ATOM 782 C C . LYS A 1 97 ? -18.182 0.055 29.535 1.00 82.81 97 LYS A C 1
ATOM 784 O O . LYS A 1 97 ? -18.362 -0.119 30.734 1.00 82.81 97 LYS A O 1
ATOM 789 N N . ALA A 1 98 ? -18.419 1.212 28.925 1.00 80.50 98 ALA A N 1
ATOM 790 C CA . ALA A 1 98 ? -18.849 2.410 29.638 1.00 80.50 98 ALA A CA 1
ATOM 791 C C . ALA A 1 98 ? -20.255 2.287 30.239 1.00 80.50 98 ALA A C 1
ATOM 793 O O . ALA A 1 98 ? -20.461 2.7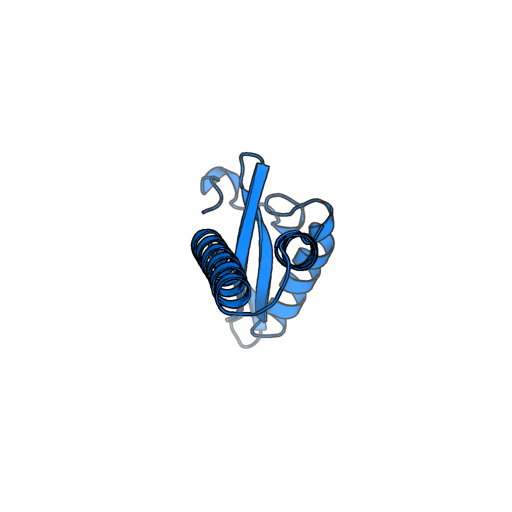09 31.367 1.00 80.50 98 ALA A O 1
ATOM 794 N N . ALA A 1 99 ? -21.198 1.656 29.533 1.00 77.00 99 ALA A N 1
ATOM 795 C CA . ALA A 1 99 ? -22.554 1.439 30.042 1.00 77.00 99 ALA A CA 1
ATOM 796 C C . ALA A 1 99 ? -22.607 0.510 31.271 1.00 77.00 99 ALA A C 1
ATOM 798 O O . ALA A 1 99 ? -23.510 0.632 32.091 1.00 77.00 99 ALA A O 1
ATOM 799 N N . ASN A 1 100 ? -21.649 -0.416 31.395 1.00 73.44 100 ASN A N 1
ATOM 800 C CA . ASN A 1 100 ? -21.564 -1.379 32.499 1.00 73.44 100 ASN A CA 1
ATOM 801 C C . ASN A 1 100 ? -20.545 -0.977 33.580 1.00 73.44 100 ASN A C 1
ATOM 803 O O . ASN A 1 100 ? -20.100 -1.822 34.355 1.00 73.44 100 ASN A O 1
ATOM 807 N N . SER A 1 101 ? -20.124 0.286 33.615 1.00 67.81 101 SER A N 1
ATOM 808 C CA . SER A 1 101 ? -19.216 0.796 34.643 1.00 67.81 101 SER A CA 1
ATOM 809 C C . SER A 1 101 ? -19.718 2.122 35.208 1.00 6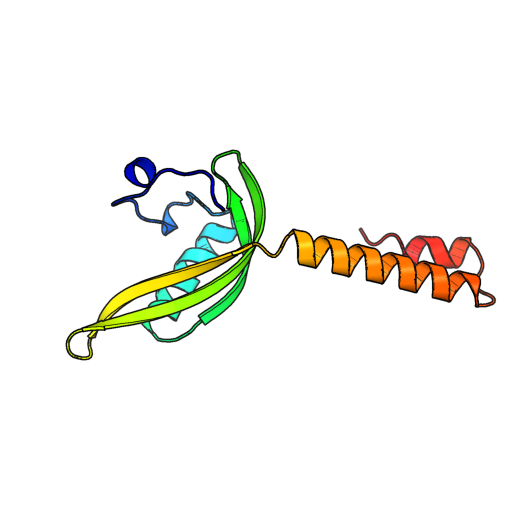7.81 101 SER A C 1
ATOM 811 O O . SER A 1 101 ? -20.509 2.809 34.570 1.00 67.81 101 SER A O 1
ATOM 813 N N . ASP A 1 102 ? -19.249 2.502 36.400 1.00 68.88 102 ASP A N 1
ATOM 814 C CA . ASP A 1 102 ? -19.593 3.774 37.066 1.00 68.88 102 ASP A CA 1
ATOM 815 C C . ASP A 1 102 ? -18.910 4.990 36.398 1.00 68.88 102 ASP A C 1
ATOM 817 O O . ASP A 1 102 ? -18.463 5.932 37.056 1.00 68.88 102 ASP A O 1
ATOM 821 N N . ILE A 1 103 ? -18.743 4.950 35.075 1.00 65.81 103 ILE A N 1
ATOM 822 C CA . ILE A 1 103 ? -18.058 5.978 34.298 1.00 65.81 103 ILE A CA 1
ATOM 823 C C . ILE A 1 103 ? -19.110 6.976 33.809 1.00 65.81 103 ILE A C 1
ATOM 825 O O . ILE A 1 103 ? -20.053 6.625 33.103 1.00 65.81 103 ILE A O 1
ATOM 829 N N . SER A 1 104 ? -18.946 8.246 34.173 1.00 70.56 104 SER A N 1
ATOM 830 C CA . SER A 1 104 ? -19.860 9.313 33.750 1.00 70.56 104 SER A CA 1
ATOM 831 C C . SER A 1 104 ? -19.781 9.576 32.237 1.00 70.56 104 SER A C 1
ATOM 833 O O . SER A 1 104 ? -18.742 9.369 31.608 1.00 70.56 104 SER A O 1
ATOM 835 N N . LEU A 1 105 ? -20.854 10.117 31.643 1.00 66.44 105 LEU A N 1
ATOM 836 C CA . LEU A 1 105 ? -20.917 10.455 30.208 1.00 66.44 105 LEU A CA 1
ATOM 837 C C . LEU A 1 105 ? -19.729 11.333 29.743 1.00 66.44 105 LEU A C 1
ATOM 839 O O . LEU A 1 105 ? -19.213 11.162 28.639 1.00 66.44 105 LEU A O 1
ATOM 843 N N . ASN A 1 106 ? -19.251 12.222 30.621 1.00 69.31 106 ASN A N 1
ATOM 844 C CA . ASN A 1 106 ? -18.111 13.113 30.375 1.00 69.31 106 ASN A CA 1
ATOM 845 C C . ASN A 1 106 ? -16.767 12.372 30.284 1.00 69.31 106 ASN A C 1
ATOM 847 O O . ASN A 1 106 ? -15.850 12.841 29.615 1.00 69.31 106 ASN A O 1
ATOM 851 N N . GLN A 1 107 ? -16.640 11.218 30.939 1.00 69.94 107 GLN A N 1
ATOM 852 C CA . GLN A 1 107 ? -15.456 10.359 30.859 1.00 69.94 107 GLN A CA 1
ATOM 853 C C . GLN A 1 107 ? -15.518 9.407 29.653 1.00 69.94 107 GLN A C 1
ATOM 855 O O . GLN A 1 107 ? -14.477 8.951 29.184 1.00 69.94 107 GLN A O 1
ATOM 860 N N . LEU A 1 108 ? -16.718 9.135 29.125 1.00 68.31 108 LEU A N 1
ATOM 861 C CA . LEU A 1 108 ? -16.913 8.317 27.928 1.00 68.31 108 LEU A CA 1
ATOM 862 C C . LEU A 1 108 ? -16.505 9.058 26.648 1.00 68.31 108 LEU A C 1
ATOM 864 O O . LEU A 1 108 ? -15.767 8.499 25.843 1.00 68.31 108 LEU A O 1
ATOM 868 N N . TYR A 1 109 ? -16.937 10.310 26.469 1.00 69.88 109 TYR A N 1
ATOM 869 C CA . TYR A 1 109 ? -16.742 11.088 25.234 1.00 69.88 109 TYR A CA 1
ATOM 870 C C . TYR A 1 109 ? -15.300 11.071 24.657 1.00 69.88 109 TYR A C 1
ATOM 872 O O . TYR A 1 109 ? -15.141 10.708 23.489 1.00 69.88 109 TYR A O 1
ATOM 880 N N . PRO A 1 110 ? -14.228 11.344 25.431 1.00 73.12 110 PRO A N 1
ATOM 881 C CA . PRO A 1 110 ? -12.855 11.313 24.905 1.00 73.12 110 PRO A CA 1
ATOM 882 C C . PRO A 1 110 ? -12.313 9.902 24.585 1.00 73.12 110 PRO A C 1
ATOM 884 O O . PRO A 1 110 ? -11.272 9.780 23.946 1.00 73.12 110 PRO A O 1
ATOM 887 N N . LEU A 1 111 ? -12.977 8.819 25.011 1.00 68.62 111 LEU A N 1
ATOM 888 C CA . LEU A 1 111 ? -12.571 7.438 24.689 1.00 68.62 111 LEU A CA 1
ATOM 889 C C . LEU A 1 111 ? -13.138 6.946 23.347 1.00 68.62 111 LEU A C 1
ATOM 891 O O . LEU A 1 111 ? -12.547 6.070 22.714 1.00 68.62 111 LEU A O 1
ATOM 895 N N . ILE A 1 112 ? -14.280 7.492 22.923 1.00 62.25 112 ILE A N 1
ATOM 896 C CA . ILE A 1 112 ? -14.965 7.165 21.657 1.00 62.25 112 ILE A CA 1
ATOM 897 C C . ILE A 1 112 ? -14.665 8.167 20.534 1.00 62.25 112 ILE A C 1
ATOM 899 O O . ILE A 1 112 ? -14.923 7.875 19.365 1.00 62.25 112 ILE A O 1
ATOM 903 N N . HIS A 1 113 ? -14.076 9.316 20.857 1.00 60.59 113 HIS A N 1
ATOM 904 C CA . HIS A 1 113 ? -13.516 10.256 19.892 1.00 60.59 113 HIS A CA 1
ATOM 905 C C . HIS A 1 113 ? -12.013 10.405 20.123 1.00 60.59 113 HIS A C 1
ATOM 907 O O . HIS A 1 113 ? -11.578 11.084 21.047 1.00 60.59 113 HIS A O 1
ATOM 913 N N . LYS A 1 114 ? -11.225 9.755 19.262 1.00 51.97 114 LYS A N 1
ATOM 914 C CA . LYS A 1 114 ? -9.821 10.101 19.038 1.00 51.97 114 LYS A CA 1
ATOM 915 C C . LYS A 1 114 ? -9.741 10.856 17.717 1.00 51.97 114 LYS A C 1
ATOM 917 O O . LYS A 1 114 ? -10.030 10.262 16.680 1.00 51.97 114 LYS A O 1
ATOM 922 N N . GLU A 1 115 ? -9.394 12.136 17.793 1.00 49.94 115 GLU A N 1
ATOM 923 C CA . GLU A 1 115 ? -8.764 12.848 16.675 1.00 49.94 115 GLU A CA 1
ATOM 924 C C . GLU A 1 115 ? -7.379 12.253 16.381 1.00 49.94 115 GLU A C 1
ATOM 926 O O . GLU A 1 115 ? -6.694 11.829 17.347 1.00 49.94 115 GLU A O 1
#

Foldseek 3Di:
DQADDCVRPPPDDPLVAQWHDPVCSVVVVVVQVVQQVAWDWDWDWTAHNVRDIFIWIKIKHFDDDPNHGPGMDIDTDTCRVVVVVVLVVLLVVLVVVCVPDPHDPVNSVCVNDDD

InterPro domains:
  IPR000014 PAS domain [PF13426] (2-81)
  IPR000014 PAS domain [TIGR00229] (2-88)
  IPR000014 PAS domain [cd00130] (1-79)
  IPR000700 PAS-associated, C-terminal [PS50113] (38-91)
  IPR001610 PAC motif [SM00086] (41-82)
  IPR035965 PAS domain superfamily [SSF55785] (2-88)

pLDDT: mean 90.97, std 10.84, range [49.94, 98.25]

Radius of gyration: 19.97 Å; chains: 1; bounding box: 41×32×59 Å

Secondary structure (DSSP, 8-state):
-----HHHHTT--GGGTTTS-GGGHHHHHHHHHHHHHS-EEEEEEEE-TTS-EEEEEEEEEEEEETTEEEEEEEEEEE-HHHHHHHHHHHHHHHHHHHHTTT--HHHHHHHH---

Organism: NCBI:txid412755